Protein AF-K8WMY5-F1 (afdb_monomer)

pLDDT: mean 73.64, std 8.94, range [48.5, 88.19]

Foldseek 3Di:
DVVVVVVVVVVVVVVPPDDDDDDPDDDPDDDDDDDDDDDDDDDDDPDDPVRVVVCVVVCVPVPDDDDD

Radius of gyration: 38.55 Å; Cα contacts (8 Å, |Δi|>4): 7; chains: 1; bounding box: 86×37×74 Å

Mean predicted aligned error: 17.49 Å

Secondary structure (DSSP, 8-state):
-HHHHHHHHHHHHHHT-----------SS-------------------HHHHHHHHHTHHHH------

InterPro domains:
  IPR025985 YnbE [PF13617] (27-60)

Structure (mmCIF, N/CA/C/O backbone):
data_AF-K8WMY5-F1
#
_entry.id   AF-K8WMY5-F1
#
loop_
_atom_site.group_PDB
_atom_site.id
_atom_site.type_symbol
_atom_site.label_atom_id
_atom_site.label_alt_id
_atom_site.label_comp_id
_atom_site.label_asym_id
_atom_site.label_entity_id
_atom_site.label_seq_id
_atom_site.pdbx_PDB_ins_code
_atom_site.Cartn_x
_atom_site.Cartn_y
_atom_site.Cartn_z
_atom_site.occupancy
_atom_site.B_iso_or_equiv
_atom_site.auth_seq_id
_atom_site.auth_comp_id
_atom_site.auth_asym_id
_atom_site.auth_atom_id
_atom_site.pdbx_PDB_model_num
ATOM 1 N N . MET A 1 1 ? 46.549 20.477 -35.935 1.00 58.78 1 MET A N 1
ATOM 2 C CA . MET A 1 1 ? 46.089 20.192 -34.552 1.00 58.78 1 MET A CA 1
ATOM 3 C C . MET A 1 1 ? 44.678 20.713 -34.258 1.00 58.78 1 MET A C 1
ATOM 5 O O . MET A 1 1 ? 43.874 19.928 -33.781 1.00 58.78 1 MET A O 1
ATOM 9 N N . LYS A 1 2 ? 44.317 21.962 -34.600 1.00 62.53 2 LYS A N 1
ATOM 10 C CA . LYS A 1 2 ? 42.965 22.524 -34.350 1.00 62.53 2 LYS A CA 1
ATOM 11 C C . LYS A 1 2 ? 41.800 21.761 -35.029 1.00 62.53 2 LYS A C 1
ATOM 13 O O . LYS A 1 2 ? 40.719 21.668 -34.459 1.00 62.53 2 LYS A O 1
ATOM 18 N N . LEU A 1 3 ? 42.034 21.166 -36.205 1.00 67.00 3 LEU A N 1
ATOM 19 C CA . LEU A 1 3 ? 41.029 20.387 -36.954 1.00 67.00 3 LEU A CA 1
ATOM 20 C C . LEU A 1 3 ? 40.724 19.004 -36.334 1.00 67.00 3 LEU A C 1
ATOM 22 O O . LEU A 1 3 ? 39.625 18.485 -36.471 1.00 67.00 3 LEU A O 1
ATOM 26 N N . LEU A 1 4 ? 41.690 18.414 -35.621 1.00 70.25 4 LEU A N 1
ATOM 27 C CA . LEU A 1 4 ? 41.513 17.111 -34.965 1.00 70.25 4 LEU A CA 1
ATOM 28 C C . LEU A 1 4 ? 40.707 17.248 -33.668 1.00 70.25 4 LEU A C 1
ATOM 30 O O . LEU A 1 4 ? 39.850 16.422 -33.376 1.00 70.25 4 LEU A O 1
ATOM 34 N N . ILE A 1 5 ? 40.940 18.333 -32.923 1.00 75.56 5 ILE A N 1
ATOM 35 C CA . ILE A 1 5 ? 40.231 18.626 -31.669 1.00 75.56 5 ILE A CA 1
ATOM 36 C C . ILE A 1 5 ? 38.749 18.933 -31.941 1.00 75.56 5 ILE A C 1
ATOM 38 O O . ILE A 1 5 ? 37.877 18.480 -31.206 1.00 75.56 5 ILE A O 1
ATOM 42 N N . THR A 1 6 ? 38.452 19.650 -33.027 1.00 77.12 6 THR A N 1
ATOM 43 C CA . THR A 1 6 ? 37.072 19.975 -33.428 1.00 77.12 6 THR A CA 1
ATOM 44 C C . THR A 1 6 ? 36.293 18.740 -33.887 1.00 77.12 6 THR A C 1
ATOM 46 O O . THR A 1 6 ? 35.148 18.570 -33.479 1.00 77.12 6 THR A 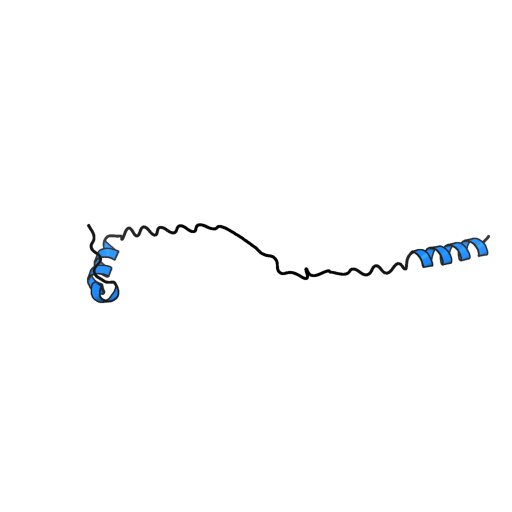O 1
ATOM 49 N N . SER A 1 7 ? 36.917 17.822 -34.635 1.00 78.31 7 SER A N 1
ATOM 50 C CA . SER A 1 7 ? 36.287 16.546 -35.014 1.00 78.31 7 SER A CA 1
ATOM 51 C C . SER A 1 7 ? 35.990 15.645 -33.809 1.00 78.31 7 SER A C 1
ATOM 53 O O . SER A 1 7 ? 34.945 14.997 -33.778 1.00 78.31 7 SER A O 1
ATOM 55 N N . ALA A 1 8 ? 36.882 15.600 -32.815 1.00 80.69 8 ALA A N 1
ATOM 56 C CA . ALA A 1 8 ? 36.681 14.793 -31.611 1.00 80.69 8 ALA A CA 1
ATOM 57 C C . ALA A 1 8 ? 35.508 15.309 -30.759 1.00 80.69 8 ALA A C 1
ATOM 59 O O . ALA A 1 8 ? 34.743 14.521 -30.205 1.00 80.69 8 ALA A O 1
ATOM 60 N N . PHE A 1 9 ? 35.327 16.631 -30.699 1.00 82.38 9 PHE A N 1
ATOM 61 C CA . PHE A 1 9 ? 34.252 17.253 -29.925 1.00 82.38 9 PHE A CA 1
ATOM 62 C C . PHE A 1 9 ? 32.863 16.993 -30.530 1.00 82.38 9 PHE A C 1
ATOM 64 O O . PHE A 1 9 ? 31.903 16.740 -29.804 1.00 82.38 9 PHE A O 1
ATOM 71 N N . VAL A 1 10 ? 32.765 16.979 -31.864 1.00 85.06 10 VAL A N 1
ATOM 72 C CA . VAL A 1 10 ? 31.523 16.636 -32.579 1.00 85.06 10 VAL A CA 1
ATOM 73 C C . VAL A 1 10 ? 31.144 15.171 -32.351 1.00 85.06 10 VAL A C 1
ATOM 75 O O . VAL A 1 10 ? 29.984 14.878 -32.065 1.00 85.06 10 VAL A O 1
ATOM 78 N N . LEU A 1 11 ? 32.121 14.259 -32.402 1.00 82.81 11 LEU A N 1
ATOM 79 C CA . LEU A 1 11 ? 31.888 12.833 -32.158 1.00 82.81 11 LEU A CA 1
ATOM 80 C C . LEU A 1 11 ? 31.416 12.569 -30.717 1.00 82.81 11 LEU A C 1
ATOM 82 O O . LEU A 1 11 ? 30.495 11.787 -30.494 1.00 82.81 11 LEU A O 1
ATOM 86 N N . MET A 1 12 ? 32.005 13.274 -29.746 1.00 82.06 12 MET A N 1
ATOM 87 C CA . MET A 1 12 ? 31.627 13.182 -28.334 1.00 82.06 12 MET A CA 1
ATOM 88 C C . MET A 1 12 ? 30.202 13.700 -28.092 1.00 82.06 12 MET A C 1
ATOM 90 O O . MET A 1 12 ? 29.433 13.076 -27.367 1.00 82.06 12 MET A O 1
ATOM 94 N N . SER A 1 13 ? 29.807 14.798 -28.748 1.00 80.31 13 SER A N 1
ATOM 95 C CA . SER A 1 13 ? 28.450 15.349 -28.630 1.00 80.31 13 SER A CA 1
ATOM 96 C C . SER A 1 13 ? 27.368 14.406 -29.166 1.00 80.31 13 SER A C 1
ATOM 98 O O . SER A 1 13 ? 26.246 14.446 -28.668 1.00 80.31 13 SER A O 1
ATOM 100 N N . MET A 1 14 ? 27.682 13.562 -30.154 1.00 79.81 14 MET A N 1
ATOM 101 C CA . MET A 1 14 ? 26.739 12.570 -30.688 1.00 79.81 14 MET A CA 1
ATOM 102 C C . MET A 1 14 ? 26.517 11.385 -29.741 1.00 79.81 14 MET A C 1
ATOM 104 O O . MET A 1 14 ? 25.460 10.766 -29.786 1.00 79.81 14 MET A O 1
ATOM 108 N N . MET A 1 15 ? 27.474 11.075 -28.862 1.00 77.06 15 MET A N 1
ATOM 109 C CA . MET A 1 15 ? 27.324 9.989 -27.888 1.00 77.06 15 MET A CA 1
ATOM 110 C C . MET A 1 15 ? 26.442 10.369 -26.689 1.00 77.06 15 MET A C 1
ATOM 112 O O . MET A 1 15 ? 25.962 9.485 -25.983 1.00 77.06 15 MET A O 1
ATOM 116 N N . LEU A 1 16 ? 26.198 11.664 -26.458 1.00 77.62 16 LEU A N 1
ATOM 117 C CA . LEU A 1 16 ? 25.401 12.154 -25.326 1.00 77.62 16 LEU A CA 1
ATOM 118 C C . LEU A 1 16 ? 23.896 12.292 -25.630 1.00 77.62 16 LEU A C 1
ATOM 120 O O . LEU A 1 16 ? 23.129 12.611 -24.726 1.00 77.62 16 LEU A O 1
ATOM 124 N N . THR A 1 17 ? 23.436 12.038 -26.860 1.00 79.56 17 THR A N 1
ATOM 125 C CA . THR A 1 17 ? 22.021 12.218 -27.255 1.00 79.56 17 THR A CA 1
ATOM 126 C C . THR A 1 17 ? 21.151 10.968 -27.074 1.00 79.56 17 THR A C 1
ATOM 128 O O . THR A 1 17 ? 20.101 10.838 -27.703 1.00 79.56 17 THR A O 1
ATOM 131 N N . GLY A 1 18 ? 21.550 10.035 -26.205 1.00 75.12 18 GLY A N 1
ATOM 132 C CA . GLY A 1 18 ? 20.773 8.828 -25.924 1.00 75.12 18 GLY A CA 1
ATOM 133 C C . GLY A 1 18 ? 19.419 9.140 -25.277 1.00 75.12 18 GLY A C 1
ATOM 134 O O . GLY A 1 18 ? 19.339 9.364 -24.073 1.00 75.12 18 GLY A O 1
ATOM 135 N N . CYS A 1 19 ? 18.338 9.119 -26.059 1.00 76.25 19 CYS A N 1
ATOM 136 C CA . CYS A 1 19 ? 16.977 9.126 -25.527 1.00 76.25 19 CYS A CA 1
ATOM 137 C C . CYS A 1 19 ? 16.630 7.739 -24.968 1.00 76.25 19 CYS A C 1
ATOM 139 O O . CYS A 1 19 ? 16.468 6.780 -25.721 1.00 76.25 19 CYS A O 1
ATOM 141 N N . LEU A 1 20 ? 16.473 7.639 -23.648 1.00 75.69 20 LEU A N 1
ATOM 142 C CA . LEU A 1 20 ? 15.955 6.442 -22.989 1.00 75.69 20 LEU A CA 1
ATOM 143 C C . LEU A 1 20 ? 14.428 6.550 -22.894 1.00 75.69 20 LEU A C 1
ATOM 145 O O . LEU A 1 20 ? 13.906 7.451 -22.238 1.00 75.69 20 LEU A O 1
ATOM 149 N N . LYS A 1 21 ? 13.697 5.643 -23.553 1.00 76.62 21 LYS A N 1
ATOM 150 C CA . LYS A 1 21 ? 12.250 5.510 -23.343 1.00 76.62 21 LYS A CA 1
ATOM 151 C C . LYS A 1 21 ? 12.021 4.811 -22.008 1.00 76.62 21 LYS A C 1
ATOM 153 O O . LYS A 1 21 ? 12.328 3.632 -21.865 1.00 76.62 21 LYS A O 1
ATOM 158 N N . ILE A 1 22 ? 11.500 5.549 -21.034 1.00 75.94 22 ILE A N 1
ATOM 159 C CA . ILE A 1 22 ? 11.046 4.985 -19.765 1.00 75.94 22 ILE A CA 1
ATOM 160 C C . ILE A 1 22 ? 9.608 4.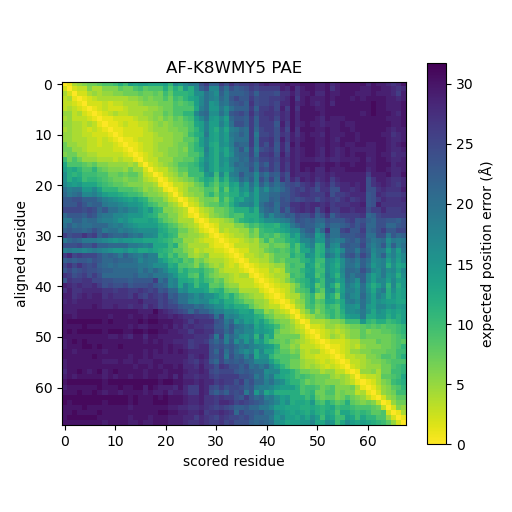525 -19.982 1.00 75.94 22 ILE A C 1
ATOM 162 O O . ILE A 1 22 ? 8.692 5.341 -20.068 1.00 75.94 22 ILE A O 1
ATOM 166 N N . GLU A 1 23 ? 9.417 3.218 -20.122 1.00 75.00 23 GLU A N 1
ATOM 167 C CA . GLU A 1 23 ? 8.089 2.621 -20.207 1.00 75.00 23 GLU A CA 1
ATOM 168 C C . GLU A 1 23 ? 7.646 2.214 -18.802 1.00 75.00 23 GLU A C 1
ATOM 170 O O . GLU A 1 23 ? 8.252 1.361 -18.154 1.00 75.00 23 GLU A O 1
ATOM 175 N N . VAL A 1 24 ? 6.594 2.862 -18.306 1.00 76.50 24 VAL A N 1
ATOM 176 C CA . VAL A 1 24 ? 5.934 2.472 -17.060 1.00 76.50 24 VAL A CA 1
ATOM 177 C C . VAL A 1 24 ? 4.951 1.362 -17.410 1.00 76.50 24 VAL A C 1
ATOM 179 O O . VAL A 1 24 ? 3.816 1.622 -17.807 1.00 76.50 24 VAL A O 1
ATOM 182 N N . ALA A 1 25 ? 5.404 0.112 -17.319 1.00 74.75 25 ALA A N 1
ATOM 183 C CA . ALA A 1 25 ? 4.527 -1.038 -17.481 1.00 74.75 25 ALA A CA 1
ATOM 184 C C . ALA A 1 25 ? 3.562 -1.098 -16.288 1.00 74.75 25 ALA A C 1
ATOM 186 O O . ALA A 1 25 ? 3.956 -1.389 -15.157 1.00 74.75 25 ALA A O 1
ATOM 187 N N . THR A 1 26 ? 2.291 -0.788 -16.539 1.00 75.69 26 THR A N 1
ATOM 188 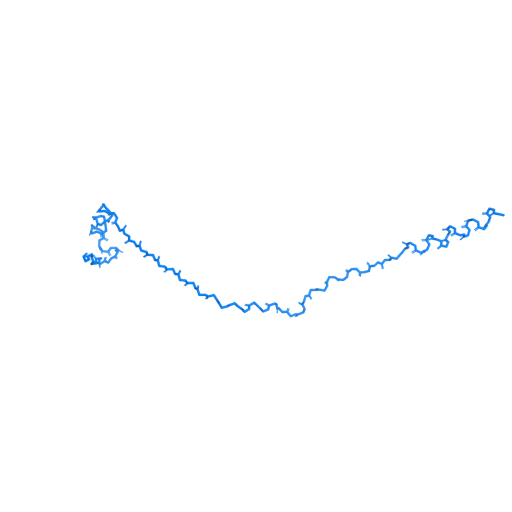C CA . THR A 1 26 ? 1.218 -1.069 -15.580 1.00 75.69 26 THR A CA 1
ATOM 189 C C . THR A 1 26 ? 0.927 -2.570 -15.651 1.00 75.69 26 THR A C 1
ATOM 191 O O . THR A 1 26 ? 0.842 -3.090 -16.762 1.00 75.69 26 THR A O 1
ATOM 194 N N . PRO A 1 27 ? 0.806 -3.295 -14.525 1.00 77.62 27 PRO A N 1
ATOM 195 C CA . PRO A 1 27 ? 0.555 -4.733 -14.559 1.00 77.62 27 PRO A CA 1
ATOM 196 C C . PRO A 1 27 ? -0.727 -5.059 -15.339 1.00 77.62 27 PRO A C 1
ATOM 198 O O . PRO A 1 27 ? -1.796 -4.560 -14.996 1.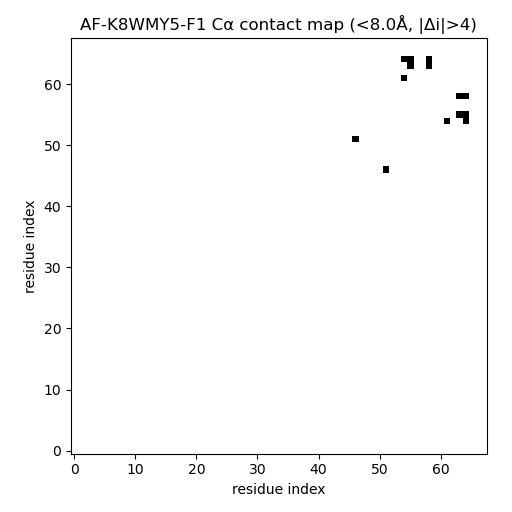00 77.62 27 PRO A O 1
ATOM 201 N N . ASP A 1 28 ? -0.637 -5.932 -16.348 1.00 83.88 28 ASP A N 1
ATOM 202 C CA . ASP A 1 28 ? -1.788 -6.346 -17.178 1.00 83.88 28 ASP A CA 1
ATOM 203 C C . ASP A 1 28 ? -2.860 -7.106 -16.385 1.00 83.88 28 ASP A C 1
ATOM 205 O O . ASP A 1 28 ? -3.997 -7.277 -16.829 1.00 83.88 28 ASP A O 1
ATOM 209 N N . LYS A 1 29 ? -2.477 -7.629 -15.218 1.00 84.62 29 LYS A N 1
ATOM 210 C CA . LYS A 1 29 ? -3.331 -8.438 -14.358 1.00 84.62 29 LYS A CA 1
ATOM 211 C C . LYS A 1 29 ? -3.562 -7.718 -13.033 1.00 84.62 29 LYS A C 1
ATOM 213 O O . LYS A 1 29 ? -2.607 -7.200 -12.452 1.00 84.62 29 LYS A O 1
ATOM 218 N N . PRO A 1 30 ? -4.803 -7.726 -12.524 1.00 83.25 30 PRO A N 1
ATOM 219 C CA . PRO A 1 30 ? -5.107 -7.150 -11.224 1.00 83.25 30 PRO A CA 1
ATOM 220 C C . PRO A 1 30 ? -4.354 -7.880 -10.102 1.00 83.25 30 PRO A C 1
ATOM 222 O O . PRO A 1 30 ? -4.165 -9.098 -10.144 1.00 83.25 30 PRO A O 1
ATOM 225 N N . ILE A 1 31 ? -3.936 -7.123 -9.085 1.00 83.25 31 ILE A N 1
ATOM 226 C CA . ILE A 1 31 ? -3.273 -7.653 -7.887 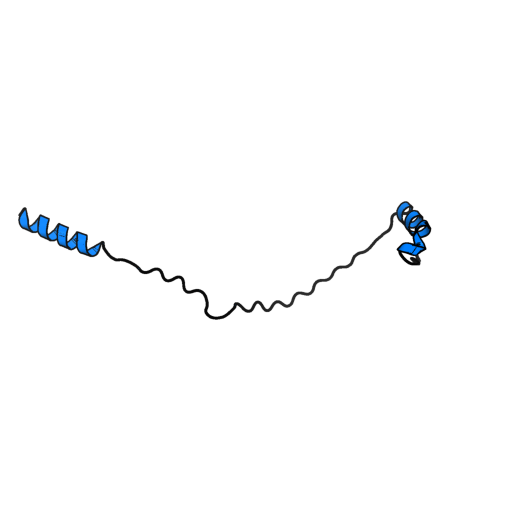1.00 83.25 31 ILE A CA 1
ATOM 227 C C . ILE A 1 31 ? -4.319 -8.403 -7.056 1.00 83.25 31 ILE A C 1
ATOM 229 O O . ILE A 1 31 ? -5.309 -7.813 -6.628 1.00 83.25 31 ILE A O 1
ATOM 233 N N . ASN A 1 32 ? -4.103 -9.696 -6.811 1.00 88.19 32 ASN A N 1
ATOM 234 C CA . ASN A 1 32 ? -4.982 -10.491 -5.957 1.00 88.19 32 ASN A CA 1
ATOM 235 C C . ASN A 1 32 ? -4.470 -10.469 -4.510 1.00 88.19 32 ASN A C 1
ATOM 237 O O . ASN A 1 32 ? -3.466 -11.108 -4.191 1.00 88.19 32 ASN A O 1
ATOM 241 N N . ILE A 1 33 ? -5.149 -9.718 -3.642 1.00 84.00 33 ILE A N 1
ATOM 242 C CA . ILE A 1 33 ? -4.832 -9.645 -2.214 1.00 84.00 33 ILE A CA 1
ATOM 243 C C . ILE A 1 33 ? -5.712 -10.662 -1.478 1.00 84.00 33 ILE A C 1
ATOM 245 O O . ILE A 1 33 ? -6.851 -10.370 -1.120 1.00 84.00 33 ILE A O 1
ATOM 249 N N . ASN A 1 34 ? -5.179 -11.865 -1.255 1.00 88.12 34 ASN A N 1
ATOM 250 C CA . ASN A 1 34 ? -5.853 -12.904 -0.479 1.00 88.12 34 ASN A CA 1
ATOM 251 C C . ASN A 1 34 ? -5.421 -12.820 0.990 1.00 88.12 34 ASN A C 1
ATOM 253 O O . ASN A 1 34 ? -4.339 -13.284 1.350 1.00 88.12 34 ASN A O 1
ATOM 257 N N . MET A 1 35 ? -6.251 -12.206 1.832 1.00 85.62 35 MET A N 1
ATOM 258 C CA . MET A 1 35 ? -5.986 -12.078 3.266 1.00 85.62 35 MET A CA 1
ATOM 259 C C . MET A 1 35 ? -7.027 -12.836 4.082 1.00 85.62 35 MET A C 1
ATOM 261 O O . MET A 1 35 ? -8.226 -12.624 3.924 1.00 85.62 35 MET A O 1
ATOM 265 N N . ASN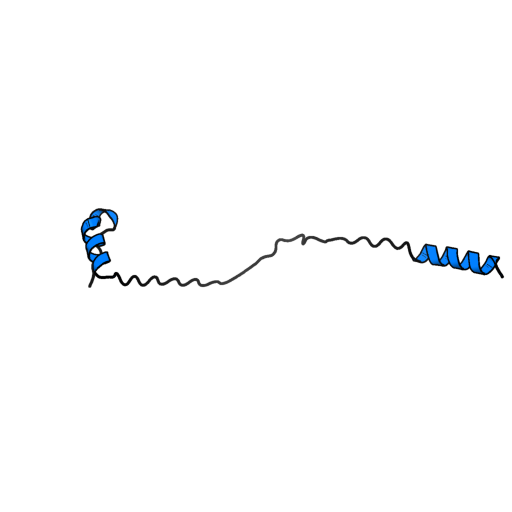 A 1 36 ? -6.557 -13.667 5.012 1.00 87.69 36 ASN A N 1
ATOM 266 C CA . ASN A 1 36 ? -7.405 -14.318 6.003 1.00 87.69 36 ASN A CA 1
ATOM 267 C C . ASN A 1 36 ? -7.431 -13.469 7.280 1.00 87.69 36 ASN A C 1
ATOM 269 O O . ASN A 1 36 ? -6.614 -13.666 8.181 1.00 87.69 36 ASN A O 1
ATOM 273 N N . VAL A 1 37 ? -8.336 -12.489 7.327 1.00 85.00 37 VAL A N 1
ATOM 274 C CA . VAL A 1 37 ? -8.525 -11.621 8.498 1.00 85.00 37 VAL A CA 1
ATOM 275 C C . VAL A 1 37 ? -9.646 -12.163 9.380 1.00 85.00 37 VAL A C 1
ATOM 277 O O . VAL A 1 37 ? -10.758 -12.398 8.913 1.00 85.00 37 VAL A O 1
ATOM 280 N N . LYS A 1 38 ? -9.361 -12.349 10.672 1.00 82.81 38 LYS A N 1
ATOM 281 C CA . LYS A 1 38 ? -10.380 -12.616 11.690 1.00 82.81 38 LYS A CA 1
ATOM 282 C C . LYS A 1 38 ? -10.557 -11.344 12.509 1.00 82.81 38 LYS A C 1
ATOM 284 O O . LYS A 1 38 ? -9.633 -10.936 13.205 1.00 82.81 38 LYS A O 1
ATOM 289 N N . ILE A 1 39 ? -11.712 -10.697 12.375 1.00 80.19 39 ILE A N 1
ATOM 290 C CA . ILE A 1 39 ? -12.036 -9.474 13.115 1.00 80.19 39 ILE A CA 1
ATOM 291 C C . ILE A 1 39 ? -12.949 -9.875 14.270 1.00 80.19 39 ILE A C 1
ATOM 293 O O . ILE A 1 39 ? -14.100 -10.245 14.052 1.00 80.19 39 ILE A O 1
ATOM 297 N N . GLU A 1 40 ? -12.419 -9.823 15.488 1.00 80.12 40 GLU A N 1
ATOM 298 C CA . GLU A 1 40 ? -13.177 -10.046 16.718 1.00 80.12 40 GLU A CA 1
ATOM 299 C C . GLU A 1 40 ? -13.452 -8.684 17.362 1.00 80.12 40 GLU A C 1
ATOM 301 O O . GLU A 1 40 ? -12.525 -7.960 17.720 1.00 80.12 40 GLU A O 1
ATOM 306 N N . HIS A 1 41 ? -14.728 -8.309 17.453 1.00 77.69 41 HIS A N 1
ATOM 307 C CA . HIS A 1 41 ? -15.181 -7.120 18.173 1.00 77.69 41 HIS A CA 1
ATOM 308 C C . HIS A 1 41 ? -16.082 -7.573 19.320 1.00 77.69 41 HIS A C 1
ATOM 310 O O . HIS A 1 41 ? -17.211 -8.005 19.089 1.00 77.69 41 HIS A O 1
ATOM 316 N N . GLU A 1 42 ? -15.586 -7.469 20.552 1.00 70.25 42 GLU A N 1
ATOM 317 C CA . GLU A 1 42 ? -16.394 -7.650 21.757 1.00 70.25 42 GLU A CA 1
ATOM 318 C C . GLU A 1 42 ? -16.685 -6.274 22.361 1.00 70.25 42 GLU A C 1
ATOM 320 O O . GLU A 1 42 ? -15.787 -5.587 22.848 1.00 70.25 42 GLU A O 1
ATOM 325 N N . ILE A 1 43 ? -17.949 -5.851 22.307 1.00 70.62 43 ILE A N 1
ATOM 326 C CA . ILE A 1 43 ? -18.403 -4.629 22.973 1.00 70.62 43 ILE A CA 1
ATOM 327 C C . ILE A 1 43 ? -18.975 -5.040 24.330 1.00 70.62 43 ILE A C 1
ATOM 329 O O . ILE A 1 43 ? -20.129 -5.452 24.426 1.00 70.62 43 ILE A O 1
ATOM 333 N N . GLN A 1 44 ? -18.172 -4.928 25.391 1.00 65.25 44 GLN A N 1
ATOM 334 C CA . GLN A 1 44 ? -18.681 -5.051 26.758 1.00 65.25 44 GLN A CA 1
ATOM 335 C C . GLN A 1 44 ? -19.238 -3.705 27.230 1.00 65.25 44 GLN A C 1
ATOM 337 O O . GLN A 1 44 ? -18.496 -2.833 27.681 1.00 65.25 44 GLN A O 1
ATOM 342 N N . ILE A 1 45 ? -20.559 -3.534 27.137 1.00 67.69 45 ILE A N 1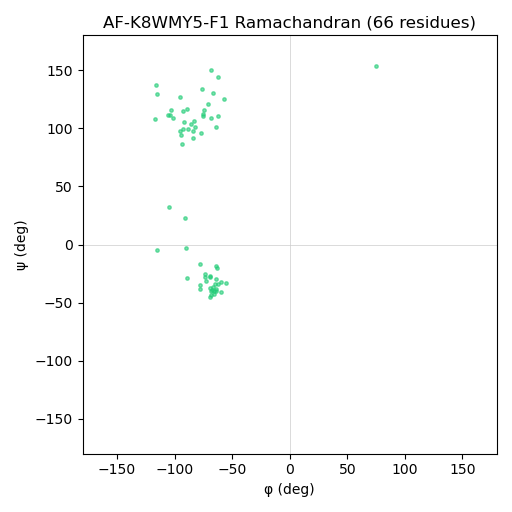
ATOM 343 C CA . ILE A 1 45 ? -21.251 -2.375 27.714 1.00 67.69 45 ILE A CA 1
ATOM 344 C C . ILE A 1 45 ? -21.476 -2.652 29.204 1.00 67.69 45 ILE A C 1
ATOM 346 O O . ILE A 1 45 ? -22.397 -3.373 29.578 1.00 67.69 45 ILE A O 1
ATOM 350 N N . LYS A 1 46 ? -20.637 -2.074 30.071 1.00 65.19 46 LYS A N 1
ATOM 351 C CA . LYS A 1 46 ? -20.986 -1.889 31.486 1.00 65.19 46 LYS A CA 1
ATOM 352 C C . LYS A 1 46 ? -21.711 -0.554 31.600 1.00 65.19 46 LYS A C 1
ATOM 354 O O . LYS A 1 46 ? -21.068 0.491 31.551 1.00 65.19 46 LYS A O 1
ATOM 359 N N . ALA A 1 47 ? -23.040 -0.599 31.661 1.00 65.12 47 ALA A N 1
ATOM 360 C CA . ALA A 1 47 ? -23.845 0.599 31.851 1.00 65.12 47 ALA A CA 1
ATOM 361 C C . ALA A 1 47 ? -23.580 1.170 33.250 1.00 65.12 47 ALA A C 1
ATOM 363 O O . ALA A 1 47 ? -23.576 0.447 34.244 1.00 65.12 47 ALA A O 1
ATOM 364 N N . ASP A 1 48 ? -23.308 2.470 33.311 1.00 62.44 48 ASP A N 1
ATOM 365 C CA . ASP A 1 48 ? -23.282 3.202 34.572 1.00 62.44 48 ASP A CA 1
ATOM 366 C C . ASP A 1 48 ? -24.719 3.282 35.118 1.00 62.44 48 ASP A C 1
ATOM 368 O O . ASP A 1 48 ? -25.669 3.305 34.332 1.00 62.44 48 ASP A O 1
ATOM 372 N N . ARG A 1 49 ? -24.920 3.337 36.440 1.00 66.12 49 ARG A N 1
ATOM 373 C CA . ARG A 1 49 ? -26.274 3.219 37.039 1.00 66.12 49 ARG A CA 1
ATOM 374 C C . ARG A 1 49 ? -27.271 4.249 36.491 1.00 66.12 49 ARG A C 1
ATOM 376 O O . ARG A 1 49 ? -28.443 3.948 36.322 1.00 66.12 49 ARG A O 1
ATOM 383 N N . GLN A 1 50 ? -26.791 5.443 36.145 1.00 60.88 50 GLN A N 1
ATOM 384 C CA . GLN A 1 50 ? -27.613 6.504 35.549 1.00 60.88 50 GLN A CA 1
ATOM 385 C C . GLN A 1 50 ? -28.070 6.178 34.116 1.00 60.88 50 GLN A C 1
ATOM 387 O O . GLN A 1 50 ? -29.119 6.636 33.678 1.00 60.88 50 GLN A O 1
ATOM 392 N N . ILE A 1 51 ? -27.294 5.378 33.380 1.00 67.81 51 ILE A N 1
ATOM 393 C CA . ILE A 1 51 ? -27.628 4.941 32.021 1.00 67.81 51 ILE A CA 1
ATOM 394 C C . ILE A 1 51 ? -28.671 3.819 32.076 1.00 67.81 51 ILE A C 1
ATOM 396 O O . ILE A 1 51 ? -29.562 3.789 31.233 1.00 67.81 51 ILE A O 1
ATOM 400 N N . GLU A 1 52 ? -28.623 2.940 33.084 1.00 70.06 52 GLU A N 1
ATOM 401 C CA . GLU A 1 52 ? -29.667 1.926 33.299 1.00 70.06 52 GLU A CA 1
ATOM 402 C C . GLU A 1 52 ? -31.048 2.555 33.518 1.00 70.06 52 GLU A C 1
ATOM 404 O O . GLU A 1 52 ? -32.037 2.065 32.975 1.00 70.06 52 GLU A O 1
ATOM 409 N N . ASP A 1 53 ? -31.118 3.648 34.280 1.00 73.69 53 ASP A N 1
ATOM 410 C CA . ASP A 1 53 ? -32.376 4.343 34.562 1.00 73.69 53 ASP A CA 1
ATOM 411 C C . ASP A 1 53 ? -32.945 5.012 33.299 1.00 73.69 53 ASP A C 1
ATOM 413 O O . ASP A 1 53 ? -34.119 4.823 32.973 1.00 73.69 53 ASP A O 1
ATOM 417 N N . LEU A 1 54 ? -32.096 5.674 32.504 1.00 70.88 54 LEU A N 1
ATOM 418 C CA . LEU A 1 54 ? -32.496 6.264 31.217 1.00 70.88 54 LEU A CA 1
ATOM 419 C C . LEU A 1 54 ? -32.915 5.206 30.179 1.00 70.88 54 LEU A C 1
ATOM 421 O O . LEU A 1 54 ? -33.818 5.448 29.372 1.00 70.88 54 LEU A O 1
ATOM 425 N N . LEU A 1 55 ? -32.283 4.026 30.203 1.00 72.50 55 LEU A N 1
ATOM 426 C CA . LEU A 1 55 ? -32.634 2.890 29.343 1.00 72.50 55 LEU A CA 1
ATOM 427 C C . LEU A 1 55 ? -33.950 2.220 29.770 1.00 72.50 55 LEU A C 1
ATOM 429 O O . LEU A 1 55 ? -34.690 1.738 28.911 1.00 72.50 55 LEU A O 1
ATOM 433 N N . LYS A 1 56 ? -34.279 2.218 31.070 1.00 71.06 56 LYS A N 1
ATOM 434 C CA . LYS A 1 56 ? -35.577 1.744 31.586 1.00 71.06 56 LYS A CA 1
ATOM 435 C C . LYS A 1 56 ? -36.718 2.682 31.194 1.00 71.06 56 LYS A C 1
ATOM 437 O O . LYS A 1 56 ? -37.758 2.202 30.735 1.00 71.06 56 LYS A O 1
ATOM 442 N N . GLU A 1 57 ? -36.518 3.994 31.334 1.00 77.06 57 GLU A N 1
ATOM 443 C CA . GLU A 1 57 ? -37.514 5.011 30.961 1.00 77.06 57 GLU A CA 1
ATOM 444 C C . GLU A 1 57 ? -37.839 4.985 29.460 1.00 77.06 57 GLU A C 1
ATOM 446 O O . GLU A 1 57 ? -38.991 5.163 29.076 1.00 77.06 57 GLU A O 1
ATOM 451 N N . ASN A 1 58 ? -36.850 4.675 28.615 1.00 74.38 58 ASN A N 1
ATOM 452 C CA . ASN A 1 58 ? -36.999 4.598 27.157 1.00 74.38 58 ASN A CA 1
ATOM 453 C C . ASN A 1 58 ? -37.036 3.148 26.634 1.00 74.38 58 ASN A C 1
ATOM 455 O O . ASN A 1 58 ? -36.580 2.859 25.525 1.00 74.38 58 ASN A O 1
ATOM 459 N N . SER A 1 59 ? -37.575 2.215 27.423 1.00 65.88 59 SER A N 1
ATOM 460 C CA . SER A 1 59 ? -37.580 0.774 27.109 1.00 65.88 59 SER A CA 1
ATOM 461 C C . SER A 1 59 ? -38.370 0.386 25.846 1.00 65.88 59 SER A C 1
ATOM 463 O O . SER A 1 59 ? -38.092 -0.662 25.259 1.00 65.88 59 SER A O 1
ATOM 465 N N . GLU A 1 60 ? -39.292 1.231 25.372 1.00 67.50 60 GLU A N 1
ATOM 466 C CA . GLU A 1 60 ? -39.958 1.067 24.067 1.00 67.50 60 GLU A CA 1
ATOM 467 C C . GLU A 1 60 ? -39.015 1.289 22.871 1.00 67.50 60 GLU A C 1
ATOM 469 O O . GLU A 1 60 ? -39.232 0.703 21.813 1.00 67.50 60 GLU A O 1
ATOM 474 N N . LEU A 1 61 ? -37.958 2.095 23.028 1.00 65.50 61 LEU A N 1
ATOM 475 C CA . LEU A 1 61 ? -37.010 2.419 21.953 1.00 65.50 61 LEU A CA 1
ATOM 476 C C . LEU A 1 61 ? -35.842 1.429 21.865 1.00 65.50 61 LEU A C 1
ATOM 478 O O . LEU A 1 61 ? -35.299 1.222 20.781 1.00 65.50 61 LEU A O 1
ATOM 482 N N . PHE A 1 62 ? -35.455 0.818 22.988 1.00 67.38 62 PHE A N 1
ATOM 483 C CA . PHE A 1 62 ? -34.238 0.000 23.083 1.00 67.38 62 PHE A CA 1
ATOM 484 C C . PHE A 1 62 ? -34.485 -1.487 23.380 1.00 67.38 62 PHE A C 1
ATOM 486 O O . PHE A 1 62 ? -33.545 -2.279 23.338 1.00 67.38 62 PHE A O 1
ATOM 493 N N . GLY A 1 63 ? -35.737 -1.896 23.619 1.00 63.06 63 GLY A N 1
ATOM 494 C CA . GLY A 1 63 ? -36.076 -3.267 24.002 1.00 63.06 63 GLY A CA 1
ATOM 495 C C . GLY A 1 63 ? -35.703 -3.575 25.458 1.00 63.06 63 GLY A C 1
ATOM 496 O O . GLY A 1 63 ? -34.825 -2.948 26.046 1.00 63.06 63 GLY A O 1
ATOM 497 N N . LYS A 1 64 ? -36.406 -4.528 26.084 1.00 53.16 64 LYS A N 1
ATOM 498 C CA . LYS A 1 64 ? -36.177 -4.890 27.494 1.00 53.16 64 LYS A CA 1
ATOM 499 C C . LYS A 1 64 ? -34.760 -5.435 27.684 1.00 53.16 64 LYS A C 1
ATOM 501 O O . LYS A 1 64 ? -34.456 -6.544 27.257 1.00 53.16 64 LYS A O 1
ATOM 506 N N . VAL A 1 65 ? -33.923 -4.661 28.365 1.00 61.38 65 VAL A N 1
ATOM 507 C CA . VAL A 1 65 ? -32.602 -5.091 28.822 1.00 61.38 65 VAL A CA 1
ATOM 508 C C . VAL A 1 65 ? -32.788 -5.854 30.135 1.00 61.38 65 VAL A C 1
ATOM 510 O O . VAL A 1 65 ? -33.087 -5.257 31.167 1.00 61.38 65 VAL A O 1
ATOM 513 N N . GLU A 1 66 ? -32.654 -7.181 30.103 1.00 57.00 66 GLU A N 1
ATOM 514 C CA . GLU A 1 66 ? -32.569 -7.993 31.321 1.00 57.00 66 GLU A CA 1
ATOM 515 C C . GLU A 1 66 ? -31.160 -7.870 31.908 1.00 57.00 66 GLU A C 1
ATOM 517 O O . GLU A 1 66 ? -30.217 -8.546 31.496 1.00 57.00 66 GLU A O 1
ATOM 522 N N . THR A 1 67 ? -31.011 -6.968 32.873 1.00 56.31 67 THR A N 1
ATOM 523 C CA . THR A 1 67 ? -29.848 -6.926 33.759 1.00 56.31 67 THR A CA 1
ATOM 524 C C . THR A 1 67 ? -29.971 -8.072 34.762 1.00 56.31 67 THR A C 1
ATOM 526 O O . THR A 1 67 ? -30.920 -8.096 35.549 1.00 56.31 67 THR A O 1
ATOM 529 N N . LYS A 1 68 ? -29.045 -9.030 34.704 1.00 48.50 68 LYS A N 1
ATOM 530 C CA . LYS A 1 68 ? -28.914 -10.096 35.703 1.00 48.50 68 LYS A CA 1
ATOM 531 C C . LY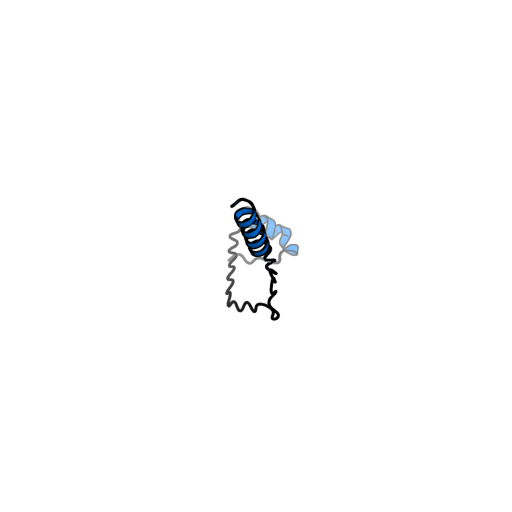S A 1 68 ? -28.310 -9.567 37.002 1.00 48.50 68 LYS A C 1
ATOM 533 O O . LYS A 1 68 ? -27.377 -8.742 36.905 1.00 48.50 68 LYS A O 1
#

Organism: NCBI:txid1141660

Sequence (68 aa):
MKLLITSAFVLMSMMLTGCLKIEVATPDKPININMNVKIEHEIQIKADRQIEDLLKENSELFGKVETK

Solvent-accessible surface area (backbone atoms only — not comparable to full-atom values): 4949 Å² total; per-residue (Å²): 113,75,71,58,57,53,55,52,51,56,57,54,58,64,71,71,69,76,82,77,85,83,77,84,82,71,77,95,61,85,86,84,84,87,76,93,78,85,87,85,83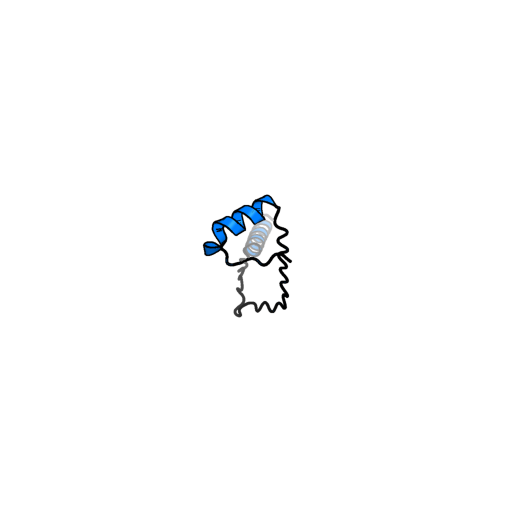,84,84,82,82,80,72,52,74,73,51,52,53,56,49,60,76,44,28,90,81,70,49,88,78,84,81,128